Protein AF-A0A535V3I0-F1 (afdb_monomer)

Secondary structure (DSSP, 8-state):
---S----SS--EEESSS-HHHHHTTT-EEE-TTS--GGGGTT-GGGT----TTGGG-----HHHHH----

Mean predicted aligned error: 6.5 Å

Nearest PDB structures (foldseek):
  4nar-assembly1_A  TM=8.422E-01  e=1.116E-01  Thermotoga maritima MSB8

Structure (mmCIF, N/CA/C/O backbone):
data_AF-A0A535V3I0-F1
#
_entry.id   AF-A0A535V3I0-F1
#
loop_
_atom_site.group_PDB
_atom_site.id
_atom_sit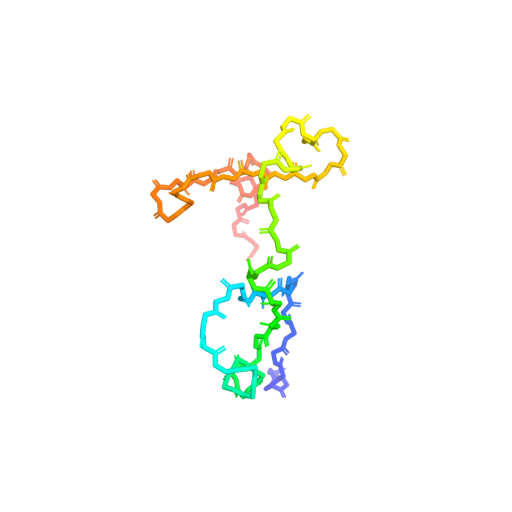e.type_symbol
_atom_site.label_atom_id
_atom_site.label_alt_id
_atom_site.label_comp_id
_atom_site.label_asym_id
_atom_site.label_entity_id
_atom_site.label_seq_id
_atom_site.pdbx_PDB_ins_code
_atom_site.Cartn_x
_atom_site.Cartn_y
_atom_site.Cartn_z
_atom_site.occupancy
_atom_site.B_iso_or_equiv
_atom_site.auth_seq_id
_atom_site.auth_comp_id
_atom_site.auth_asym_id
_atom_site.auth_atom_id
_atom_site.pdbx_PDB_model_num
ATOM 1 N N . GLU A 1 1 ? 25.242 -17.018 13.405 1.00 60.19 1 GLU A N 1
ATOM 2 C CA . GLU A 1 1 ? 25.599 -16.346 12.136 1.00 60.19 1 GLU A CA 1
ATOM 3 C C . GLU A 1 1 ? 24.316 -16.037 11.374 1.00 60.19 1 GLU A C 1
ATOM 5 O O . GLU A 1 1 ? 23.382 -16.825 11.475 1.00 60.19 1 GLU A O 1
ATOM 10 N N . ALA A 1 2 ? 24.220 -14.892 10.693 1.00 78.94 2 ALA A N 1
ATOM 11 C CA . ALA A 1 2 ? 23.046 -14.555 9.881 1.00 78.94 2 ALA A CA 1
ATOM 12 C C . ALA A 1 2 ? 23.197 -15.165 8.478 1.00 78.94 2 ALA A C 1
ATOM 14 O O . ALA A 1 2 ? 24.255 -15.034 7.870 1.00 78.94 2 ALA A O 1
ATOM 15 N N . SER A 1 3 ? 22.152 -15.817 7.959 1.00 90.50 3 SER A N 1
ATOM 16 C CA . SER A 1 3 ? 22.178 -16.549 6.678 1.00 90.50 3 SER A CA 1
ATOM 17 C C . SER A 1 3 ? 22.289 -15.661 5.430 1.00 90.50 3 SER A C 1
ATOM 19 O O . SER A 1 3 ? 22.440 -16.183 4.331 1.00 90.50 3 S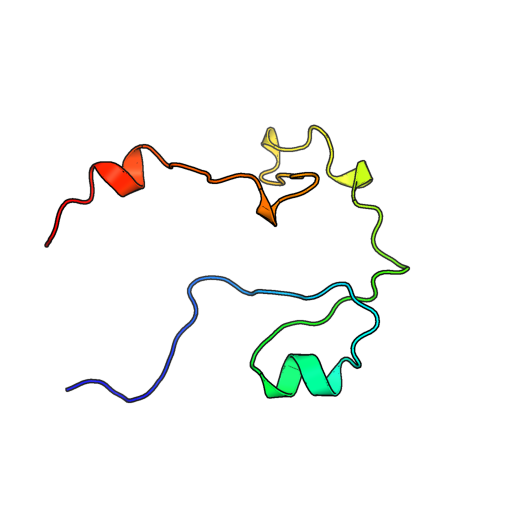ER A O 1
ATOM 21 N N . GLY A 1 4 ? 22.171 -14.336 5.573 1.00 92.00 4 GLY A N 1
ATOM 22 C CA . GLY A 1 4 ? 22.091 -13.396 4.449 1.00 92.00 4 GLY A CA 1
ATOM 23 C C . GLY A 1 4 ? 20.765 -13.451 3.678 1.00 92.00 4 GLY A C 1
ATOM 24 O O . GLY A 1 4 ? 20.637 -12.789 2.654 1.00 92.00 4 GLY A O 1
ATOM 25 N N . ILE A 1 5 ? 19.785 -14.229 4.154 1.00 91.06 5 ILE A N 1
ATOM 26 C CA . ILE A 1 5 ? 18.470 -14.386 3.525 1.00 91.06 5 ILE A CA 1
ATOM 27 C C . ILE A 1 5 ? 17.450 -13.526 4.273 1.00 91.06 5 ILE A C 1
ATOM 29 O O . ILE A 1 5 ? 17.187 -13.750 5.455 1.00 91.06 5 ILE A O 1
ATOM 33 N N . GLU A 1 6 ? 16.833 -12.579 3.571 1.00 90.25 6 GLU A N 1
ATOM 34 C CA . GLU A 1 6 ? 15.685 -11.828 4.080 1.00 90.25 6 GLU A CA 1
ATOM 35 C C . GLU A 1 6 ? 14.392 -12.631 3.877 1.00 90.25 6 GLU A C 1
ATOM 37 O O . GLU A 1 6 ? 14.134 -13.154 2.796 1.00 90.25 6 GLU A O 1
ATOM 42 N N . THR A 1 7 ? 13.563 -12.737 4.919 1.00 90.69 7 THR A N 1
ATOM 43 C CA . THR A 1 7 ? 12.243 -13.395 4.859 1.00 90.69 7 THR A CA 1
ATOM 44 C C . THR A 1 7 ? 11.166 -12.394 5.289 1.00 90.69 7 THR A C 1
ATOM 46 O O . THR A 1 7 ? 10.933 -12.229 6.490 1.00 90.69 7 THR A O 1
ATOM 49 N N . PRO A 1 8 ? 10.532 -11.672 4.345 1.00 90.69 8 PRO A N 1
ATOM 50 C CA . PRO A 1 8 ? 9.510 -10.682 4.667 1.00 90.6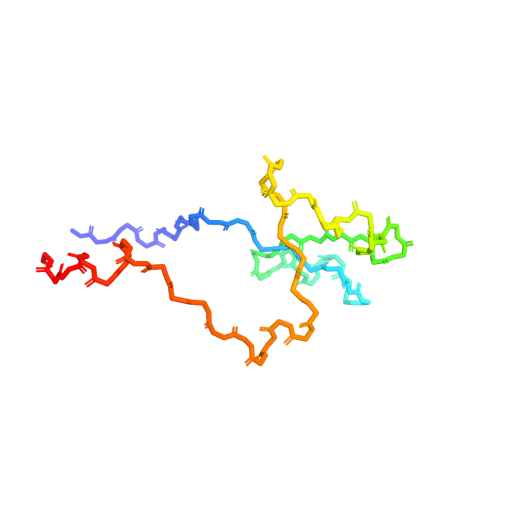9 8 PRO A CA 1
ATOM 51 C C . PRO A 1 8 ? 8.311 -11.317 5.376 1.00 90.69 8 PRO A C 1
ATOM 53 O O . PRO A 1 8 ? 7.735 -12.291 4.900 1.00 90.69 8 PRO A O 1
ATOM 56 N N . ARG A 1 9 ? 7.895 -10.731 6.503 1.00 91.56 9 ARG A N 1
ATOM 57 C CA . ARG A 1 9 ? 6.697 -11.163 7.252 1.00 91.56 9 ARG A CA 1
ATOM 58 C C . ARG A 1 9 ? 5.373 -10.762 6.592 1.00 91.56 9 ARG A C 1
ATOM 60 O O . ARG A 1 9 ? 4.322 -11.247 6.989 1.00 91.56 9 ARG A O 1
ATOM 67 N N . ILE A 1 10 ? 5.428 -9.836 5.637 1.00 93.81 10 ILE A N 1
ATOM 68 C CA . ILE A 1 10 ? 4.290 -9.354 4.855 1.00 93.81 10 ILE A CA 1
ATOM 69 C C . ILE A 1 10 ? 4.699 -9.244 3.388 1.00 93.81 10 ILE A C 1
ATOM 71 O O . ILE A 1 10 ? 5.867 -9.000 3.085 1.00 93.81 10 ILE A O 1
ATOM 75 N N . GLN A 1 11 ? 3.723 -9.382 2.496 1.00 95.50 11 GLN A N 1
ATOM 76 C CA . GLN A 1 11 ? 3.871 -9.066 1.080 1.00 95.50 11 GLN A CA 1
ATOM 77 C C . GLN A 1 11 ? 3.439 -7.617 0.847 1.00 95.50 11 GLN A C 1
ATOM 79 O O . GLN A 1 11 ? 2.367 -7.216 1.298 1.00 95.50 11 GLN A O 1
ATOM 84 N N . VAL A 1 12 ? 4.253 -6.845 0.130 1.00 96.62 12 VAL A N 1
ATOM 85 C CA . VAL A 1 12 ? 3.907 -5.475 -0.267 1.00 96.62 12 VAL A CA 1
ATOM 86 C C . VAL A 1 12 ? 3.675 -5.462 -1.769 1.00 96.62 12 VAL A C 1
ATOM 88 O O . VAL A 1 12 ? 4.575 -5.777 -2.542 1.00 96.62 12 VAL A O 1
ATOM 91 N N . THR A 1 13 ? 2.471 -5.075 -2.178 1.00 97.69 13 THR A N 1
ATOM 92 C CA . THR A 1 13 ? 2.052 -5.022 -3.582 1.00 97.69 13 THR A CA 1
ATOM 93 C C . THR A 1 13 ? 1.769 -3.583 -3.982 1.00 97.69 13 THR A C 1
ATOM 95 O O . THR A 1 13 ? 1.057 -2.875 -3.272 1.00 97.69 13 THR A O 1
ATOM 98 N N . LEU A 1 14 ? 2.303 -3.146 -5.125 1.00 97.88 14 LEU A N 1
ATOM 99 C CA . LEU A 1 14 ? 2.021 -1.819 -5.666 1.00 97.88 14 LEU A CA 1
ATOM 100 C C . LEU A 1 14 ? 0.916 -1.884 -6.725 1.00 97.88 14 LEU A C 1
ATOM 102 O O . LEU A 1 14 ? 1.075 -2.539 -7.753 1.00 97.88 14 LEU A O 1
ATOM 106 N N . ALA A 1 15 ? -0.160 -1.137 -6.488 1.00 97.56 15 ALA A N 1
ATOM 107 C CA . ALA A 1 15 ? -1.161 -0.788 -7.488 1.00 97.56 15 ALA A CA 1
ATOM 108 C C . ALA A 1 15 ? -0.783 0.568 -8.098 1.00 97.56 15 ALA A C 1
ATOM 110 O O . ALA A 1 15 ? -1.055 1.622 -7.526 1.00 97.56 15 ALA A O 1
ATOM 111 N N . THR A 1 16 ? -0.058 0.558 -9.217 1.00 96.88 16 THR A N 1
ATOM 112 C CA . THR A 1 16 ? 0.576 1.770 -9.761 1.00 96.88 16 THR A CA 1
ATOM 113 C C . THR A 1 16 ? 0.818 1.671 -11.269 1.00 96.88 16 THR A C 1
ATOM 115 O O . THR A 1 16 ? 0.766 0.589 -11.846 1.00 96.88 16 THR A O 1
ATOM 118 N N . GLY A 1 17 ? 1.141 2.800 -11.908 1.00 97.88 17 GLY A N 1
ATOM 119 C CA . GLY A 1 17 ? 1.598 2.850 -13.302 1.00 97.88 17 GLY A CA 1
ATOM 120 C C . GLY A 1 17 ? 3.058 2.420 -13.512 1.00 97.88 17 GLY A C 1
ATOM 121 O O . GLY A 1 17 ? 3.543 2.423 -14.642 1.00 97.88 17 GLY A O 1
ATOM 122 N N . ILE A 1 18 ? 3.788 2.072 -12.447 1.00 97.88 18 ILE A N 1
ATOM 123 C CA . ILE A 1 18 ? 5.124 1.475 -12.560 1.00 97.88 18 ILE A CA 1
ATOM 124 C C . ILE A 1 18 ? 5.006 0.099 -13.244 1.00 97.88 18 ILE A C 1
ATOM 126 O O . ILE A 1 18 ? 4.164 -0.697 -12.834 1.00 97.88 18 ILE A O 1
ATOM 130 N N . PRO A 1 19 ? 5.856 -0.224 -14.240 1.00 97.88 19 PRO A N 1
ATOM 131 C CA . PRO A 1 19 ? 5.828 -1.534 -14.884 1.00 97.88 19 PRO A CA 1
ATOM 132 C C . PRO A 1 19 ? 6.051 -2.678 -13.891 1.00 97.88 19 PRO A C 1
ATOM 134 O O . PRO A 1 19 ? 6.973 -2.618 -13.074 1.00 97.88 19 PRO A O 1
ATOM 137 N N . GLU A 1 20 ? 5.275 -3.752 -14.030 1.00 98.25 20 GLU A N 1
ATOM 138 C CA . GLU A 1 20 ? 5.333 -4.938 -13.167 1.00 98.25 20 GLU A CA 1
ATOM 139 C C . GLU A 1 20 ? 6.756 -5.494 -12.988 1.00 98.25 20 GLU A C 1
ATOM 141 O O . GLU A 1 20 ? 7.184 -5.794 -11.872 1.00 98.25 20 GLU A O 1
ATOM 146 N N . GLU A 1 21 ? 7.529 -5.579 -14.074 1.00 98.12 21 GLU A N 1
ATOM 147 C CA . GLU A 1 21 ? 8.916 -6.059 -14.044 1.00 98.12 21 GLU A CA 1
ATOM 148 C C . GLU A 1 21 ? 9.790 -5.243 -13.075 1.00 98.12 21 GLU A C 1
ATOM 150 O O . GLU A 1 21 ? 10.637 -5.789 -12.363 1.00 98.12 21 GLU A O 1
ATOM 155 N N . ARG A 1 22 ? 9.564 -3.924 -12.998 1.00 98.06 22 ARG A N 1
ATOM 156 C CA . ARG A 1 22 ? 10.307 -3.045 -12.092 1.00 98.06 22 ARG A CA 1
ATOM 157 C C . ARG A 1 22 ? 9.924 -3.293 -10.633 1.00 98.06 22 ARG A C 1
ATOM 159 O O . ARG A 1 22 ? 10.824 -3.269 -9.800 1.00 98.06 22 ARG A O 1
ATOM 166 N N . CYS A 1 23 ? 8.651 -3.548 -10.330 1.00 98.12 23 CYS A N 1
ATOM 167 C CA . CYS A 1 23 ? 8.202 -3.914 -8.981 1.00 98.12 23 CYS A CA 1
ATOM 168 C C . CYS A 1 23 ? 8.849 -5.231 -8.529 1.00 98.12 23 CYS A C 1
ATOM 170 O O . CYS A 1 23 ? 9.482 -5.288 -7.473 1.00 98.12 23 CYS A O 1
ATOM 172 N N . ARG A 1 24 ? 8.797 -6.261 -9.383 1.00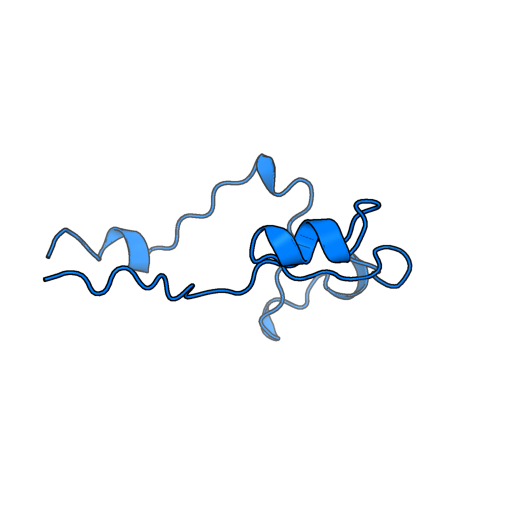 97.06 24 ARG A N 1
ATOM 173 C CA . ARG A 1 24 ? 9.359 -7.586 -9.077 1.00 97.06 24 ARG A CA 1
ATOM 174 C C . ARG A 1 24 ? 10.872 -7.551 -8.854 1.00 97.06 24 ARG A C 1
ATOM 176 O O . ARG A 1 24 ? 11.373 -8.220 -7.955 1.00 97.06 24 ARG A O 1
ATOM 183 N N . ARG A 1 25 ? 11.604 -6.725 -9.613 1.00 97.44 25 ARG A N 1
ATOM 184 C CA . ARG A 1 25 ? 13.059 -6.526 -9.452 1.00 97.44 25 ARG A CA 1
ATOM 185 C C . ARG A 1 25 ? 13.482 -6.040 -8.064 1.00 97.44 25 ARG A C 1
ATOM 187 O O . ARG A 1 25 ? 14.646 -6.207 -7.715 1.00 97.44 25 ARG A O 1
ATOM 194 N N . VAL A 1 26 ? 12.579 -5.420 -7.307 1.00 95.19 26 VAL A N 1
ATOM 195 C CA . VAL A 1 26 ? 12.837 -4.922 -5.947 1.00 95.19 26 VAL A CA 1
ATOM 196 C C . VAL A 1 26 ? 12.027 -5.678 -4.889 1.00 95.19 26 VAL A C 1
ATOM 198 O O . VAL A 1 26 ? 11.782 -5.147 -3.812 1.00 95.19 26 VAL A O 1
ATOM 201 N N . ASN A 1 27 ? 11.626 -6.920 -5.190 1.00 95.62 27 ASN A N 1
ATOM 202 C CA . ASN A 1 27 ? 10.885 -7.808 -4.288 1.00 95.62 27 ASN A CA 1
ATOM 203 C C . ASN A 1 27 ? 9.514 -7.258 -3.843 1.00 95.62 27 ASN A C 1
ATOM 205 O O . ASN A 1 27 ? 9.077 -7.486 -2.718 1.00 95.62 27 ASN A O 1
ATOM 209 N N . LEU A 1 28 ? 8.837 -6.525 -4.731 1.00 97.62 28 LEU A N 1
ATOM 210 C CA . LEU A 1 28 ? 7.462 -6.074 -4.525 1.00 97.62 28 LEU A CA 1
ATOM 211 C C . LEU A 1 28 ? 6.504 -6.838 -5.439 1.00 97.62 28 LEU A C 1
ATOM 213 O O . LEU A 1 28 ? 6.825 -7.146 -6.592 1.00 97.62 28 LEU A O 1
ATOM 217 N N . GLY A 1 29 ? 5.298 -7.083 -4.937 1.00 98.00 29 GLY A N 1
ATOM 218 C CA . GLY A 1 29 ? 4.167 -7.496 -5.754 1.00 98.00 29 GLY A CA 1
ATOM 219 C C . GLY A 1 29 ? 3.706 -6.376 -6.690 1.00 98.00 29 GLY A C 1
ATOM 220 O O . GLY A 1 29 ? 3.989 -5.191 -6.485 1.00 98.00 29 GLY A O 1
ATOM 221 N N . TYR A 1 30 ? 2.942 -6.759 -7.705 1.00 98.44 30 TYR A N 1
ATOM 222 C CA . TYR A 1 30 ? 2.274 -5.847 -8.625 1.00 98.44 30 TYR A CA 1
ATOM 223 C C . TYR A 1 30 ? 0.790 -6.200 -8.704 1.00 98.44 30 TYR A C 1
ATOM 225 O O . TYR A 1 30 ? 0.434 -7.379 -8.700 1.00 98.44 30 TYR A O 1
ATOM 233 N N . ALA A 1 31 ? -0.057 -5.180 -8.780 1.00 97.75 31 ALA A N 1
ATOM 234 C CA . ALA A 1 31 ? -1.461 -5.318 -9.130 1.00 97.75 31 ALA A CA 1
ATOM 235 C C . ALA A 1 31 ? -1.843 -4.218 -10.122 1.00 97.75 31 ALA A C 1
ATOM 237 O O . ALA A 1 31 ? -1.328 -3.098 -10.049 1.00 97.75 31 ALA A O 1
ATOM 238 N N . ASP A 1 32 ? -2.752 -4.525 -11.045 1.00 97.38 32 ASP A N 1
ATOM 239 C CA . ASP A 1 32 ? -3.273 -3.513 -11.955 1.00 97.38 32 ASP A CA 1
ATOM 240 C C . ASP A 1 32 ? -4.181 -2.551 -11.180 1.00 97.38 32 ASP A C 1
ATOM 242 O O . ASP A 1 32 ? -5.233 -2.927 -10.667 1.00 97.38 32 ASP A O 1
ATOM 246 N N . TYR A 1 33 ? -3.766 -1.290 -11.081 1.00 96.31 33 TYR A N 1
ATOM 247 C CA . TYR A 1 33 ? -4.515 -0.263 -10.358 1.00 96.31 33 TYR A CA 1
ATOM 248 C C . TYR A 1 33 ? -5.867 0.060 -11.002 1.00 96.31 33 TYR A C 1
ATOM 250 O O . TYR A 1 33 ? -6.712 0.663 -10.348 1.00 96.31 33 TYR A O 1
ATOM 258 N N . ARG A 1 34 ? -6.069 -0.312 -12.272 1.00 97.12 34 ARG A N 1
ATOM 259 C CA . ARG A 1 34 ? -7.325 -0.089 -13.002 1.00 97.12 34 ARG A CA 1
ATOM 260 C C . ARG A 1 34 ? -8.415 -1.080 -12.605 1.00 97.12 34 ARG A C 1
ATOM 262 O O . ARG A 1 34 ? -9.587 -0.764 -12.763 1.00 97.12 34 ARG A O 1
ATOM 269 N N . ASP A 1 35 ? -8.017 -2.227 -12.065 1.00 97.19 35 ASP A N 1
ATOM 270 C CA . ASP A 1 35 ? -8.929 -3.278 -11.610 1.00 97.19 35 ASP A CA 1
ATOM 271 C C . ASP A 1 35 ? -9.210 -3.184 -10.100 1.00 97.19 35 ASP A C 1
ATOM 273 O O . ASP A 1 35 ? -9.982 -3.970 -9.554 1.00 97.19 35 ASP A O 1
ATOM 277 N N . ILE A 1 36 ? -8.588 -2.224 -9.408 1.00 95.94 36 ILE A N 1
ATOM 278 C CA . ILE A 1 36 ? -8.734 -2.016 -7.967 1.00 95.94 36 ILE A CA 1
ATOM 279 C C . ILE A 1 36 ? -9.673 -0.841 -7.698 1.00 95.94 36 ILE A C 1
ATOM 281 O O . ILE A 1 36 ? -9.407 0.290 -8.100 1.00 95.94 36 ILE A O 1
ATOM 285 N N . HIS A 1 37 ? -10.719 -1.102 -6.916 1.00 95.81 37 HIS A N 1
ATOM 286 C CA . HIS A 1 37 ? -11.671 -0.102 -6.437 1.00 95.81 37 HIS A CA 1
ATOM 287 C C . HIS A 1 37 ? -11.610 -0.054 -4.904 1.00 95.81 37 HIS A C 1
ATOM 289 O O . HIS A 1 37 ? -12.289 -0.840 -4.245 1.00 95.81 37 HIS A O 1
ATOM 295 N N . PRO A 1 38 ? -10.790 0.831 -4.297 1.00 94.50 38 PRO A N 1
ATOM 296 C CA . PRO A 1 38 ? -10.532 0.798 -2.855 1.00 94.50 38 PRO A CA 1
ATOM 297 C C . PRO A 1 38 ? -11.788 0.887 -1.980 1.00 94.50 38 PRO A C 1
ATOM 299 O O . PRO A 1 38 ? -11.811 0.343 -0.881 1.00 94.50 38 PRO A O 1
ATOM 302 N N . GLN A 1 39 ? -12.840 1.537 -2.481 1.00 95.25 39 GLN A N 1
ATOM 303 C CA . GLN A 1 39 ? -14.133 1.688 -1.812 1.00 95.25 39 GLN A CA 1
ATOM 304 C C . GLN A 1 39 ? -14.827 0.343 -1.542 1.00 95.25 39 GLN A C 1
ATOM 306 O O . GLN A 1 39 ? -15.614 0.243 -0.609 1.00 95.25 39 GLN A O 1
ATOM 311 N N . GLU A 1 40 ? -14.507 -0.717 -2.292 1.00 96.12 40 GLU A N 1
ATOM 312 C CA . GLU A 1 40 ? -15.029 -2.072 -2.045 1.00 96.12 40 GLU A CA 1
ATOM 313 C C . GLU A 1 40 ? -14.507 -2.704 -0.740 1.00 96.12 40 GLU A C 1
ATOM 315 O O . GLU A 1 40 ? -15.003 -3.750 -0.305 1.00 96.12 40 GLU A O 1
ATOM 320 N N . TRP A 1 41 ? -13.502 -2.086 -0.116 1.00 95.31 41 TRP A N 1
ATOM 321 C CA . TRP A 1 41 ? -12.941 -2.491 1.174 1.00 95.31 41 TRP A CA 1
ATOM 322 C C . TRP A 1 41 ? -13.399 -1.611 2.341 1.00 95.31 41 TRP A C 1
ATOM 324 O O . TRP A 1 41 ? -13.034 -1.884 3.483 1.00 95.31 41 TRP A O 1
ATOM 334 N N . GLU A 1 42 ? -14.191 -0.569 2.086 1.00 96.38 42 GLU A N 1
ATOM 335 C CA . GLU A 1 42 ? -14.689 0.324 3.132 1.00 96.38 42 GLU A CA 1
ATOM 336 C C . GLU A 1 42 ? -15.667 -0.408 4.069 1.00 96.38 42 GLU A C 1
ATOM 338 O O . GLU A 1 42 ? -16.587 -1.092 3.618 1.00 96.38 42 GLU A O 1
ATOM 343 N N . GLY A 1 43 ? -15.466 -0.2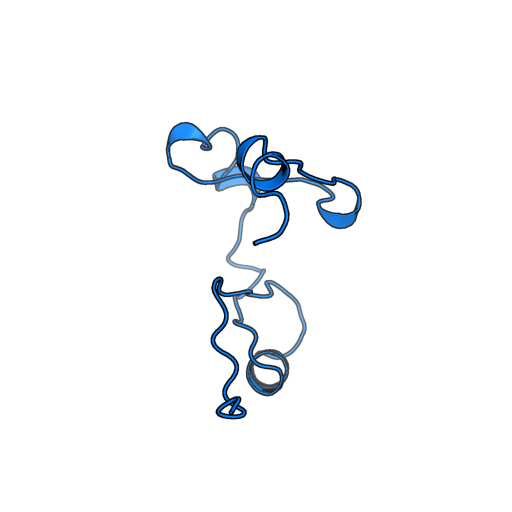85 5.387 1.00 96.19 43 GLY A N 1
ATOM 344 C CA . GLY A 1 43 ? -16.343 -0.891 6.397 1.00 96.19 43 GLY A CA 1
ATOM 345 C C . GLY A 1 43 ? -16.212 -2.412 6.550 1.00 96.19 43 GLY A C 1
ATOM 346 O O . GLY A 1 43 ? -17.075 -3.045 7.166 1.00 96.19 43 GLY A O 1
ATOM 347 N N . ARG A 1 44 ? -15.164 -3.020 5.979 1.00 97.06 44 ARG A N 1
ATOM 348 C CA . ARG A 1 44 ? -14.927 -4.476 5.999 1.00 97.06 44 ARG A CA 1
ATOM 349 C C . ARG A 1 44 ? -13.828 -4.894 6.974 1.00 97.06 44 ARG A C 1
ATOM 351 O O . ARG A 1 44 ? -13.227 -5.961 6.837 1.00 97.06 44 ARG A O 1
ATOM 358 N N . GLU A 1 45 ? -13.598 -4.102 8.015 1.00 95.19 45 GLU A N 1
ATOM 359 C CA . GLU A 1 45 ? -12.584 -4.379 9.037 1.00 95.19 45 GLU A CA 1
ATOM 360 C C . GLU A 1 45 ? -12.881 -5.674 9.801 1.00 95.19 45 GLU A C 1
ATOM 362 O O . GLU A 1 45 ? -11.958 -6.385 10.193 1.00 95.19 45 GLU A O 1
ATOM 367 N N . GLN A 1 46 ? -14.162 -6.029 9.950 1.00 95.81 46 GLN A N 1
ATOM 368 C CA . GLN A 1 46 ? -14.586 -7.292 10.572 1.00 95.81 46 GLN A CA 1
ATOM 369 C C . GLN A 1 46 ? -14.209 -8.525 9.737 1.00 95.81 46 GLN A C 1
ATOM 371 O O . GLN A 1 46 ? -14.100 -9.626 10.271 1.00 95.81 46 GLN A O 1
ATOM 376 N N . GLU A 1 47 ? -13.978 -8.341 8.437 1.00 97.19 47 GLU A N 1
ATOM 377 C CA . GLU A 1 47 ? -13.471 -9.372 7.528 1.00 97.19 47 GLU A CA 1
ATOM 378 C C . GLU A 1 47 ? -11.933 -9.365 7.450 1.00 97.19 47 GLU A C 1
ATOM 380 O O . GLU A 1 47 ? -11.343 -10.149 6.707 1.00 97.19 47 GLU A O 1
ATOM 385 N N . GLY A 1 48 ? -11.267 -8.487 8.209 1.00 94.25 48 GLY A N 1
ATOM 386 C CA . GLY A 1 48 ? -9.813 -8.342 8.220 1.00 94.25 48 GLY A CA 1
ATOM 387 C C . GLY A 1 48 ? -9.251 -7.428 7.126 1.00 94.25 48 GLY A C 1
ATOM 388 O O . GLY A 1 48 ? -8.042 -7.448 6.896 1.00 94.25 48 GLY A O 1
ATOM 389 N N . MET A 1 49 ? -10.085 -6.624 6.456 1.00 95.12 49 MET A N 1
ATOM 390 C CA . MET A 1 49 ? -9.650 -5.640 5.456 1.00 95.12 49 MET A CA 1
ATOM 391 C C . MET A 1 49 ? -9.747 -4.226 6.014 1.00 95.12 49 MET A C 1
ATOM 393 O O . MET A 1 49 ? -10.813 -3.786 6.424 1.00 95.12 49 MET A O 1
ATOM 397 N N . LEU A 1 50 ? -8.628 -3.505 6.008 1.00 94.12 50 LEU A N 1
ATOM 398 C CA . LEU A 1 50 ? -8.562 -2.116 6.448 1.00 94.12 50 LEU A CA 1
ATOM 399 C C . LEU A 1 50 ? -8.252 -1.211 5.254 1.00 94.12 50 LEU A C 1
ATOM 401 O O . LEU A 1 50 ? -7.196 -1.346 4.631 1.00 94.12 50 LEU A O 1
ATOM 405 N N . LEU A 1 51 ? -9.139 -0.255 4.981 1.00 95.31 51 LEU A N 1
ATOM 406 C CA . LEU A 1 51 ? -8.892 0.832 4.041 1.00 95.31 51 LEU A CA 1
ATOM 407 C C . LEU A 1 51 ? -8.416 2.071 4.805 1.00 95.31 51 LEU A C 1
ATOM 409 O O . LEU A 1 51 ? -9.116 2.580 5.675 1.00 95.31 51 LEU A O 1
ATOM 413 N N . VAL A 1 52 ? -7.242 2.589 4.445 1.00 94.44 52 VAL A N 1
ATOM 414 C CA . VAL A 1 52 ? -6.704 3.831 5.018 1.00 94.44 52 VAL A CA 1
ATOM 415 C C . VAL A 1 52 ? -6.490 4.851 3.899 1.00 94.44 52 VAL A C 1
ATOM 417 O O . VAL A 1 52 ? -5.488 4.777 3.182 1.00 94.44 52 VAL A O 1
ATOM 420 N N . PRO A 1 53 ? -7.408 5.815 3.715 1.00 93.62 53 PRO A N 1
ATOM 421 C CA . PRO A 1 53 ? -7.179 6.946 2.824 1.00 93.62 53 PRO A CA 1
ATOM 422 C C . PRO A 1 53 ? -5.961 7.746 3.295 1.00 93.62 53 PRO A C 1
ATOM 424 O O . PRO A 1 53 ? -5.768 7.929 4.493 1.00 93.62 53 PRO A O 1
ATOM 427 N N . HIS A 1 54 ? -5.134 8.221 2.359 1.00 91.69 54 HIS A N 1
ATOM 428 C CA . HIS A 1 54 ? -3.928 8.999 2.679 1.00 91.69 54 HIS A CA 1
ATOM 429 C C . HIS A 1 54 ? -2.999 8.296 3.694 1.00 91.69 54 HIS A C 1
ATOM 431 O O . HIS A 1 54 ? -2.414 8.930 4.569 1.00 91.69 54 HIS A O 1
ATOM 437 N N . ALA A 1 55 ? -2.839 6.970 3.559 1.00 89.94 55 ALA A N 1
ATOM 438 C CA . ALA A 1 55 ? -2.131 6.111 4.518 1.00 89.94 55 ALA A CA 1
ATOM 439 C C . ALA A 1 55 ? -0.724 6.590 4.932 1.00 89.94 55 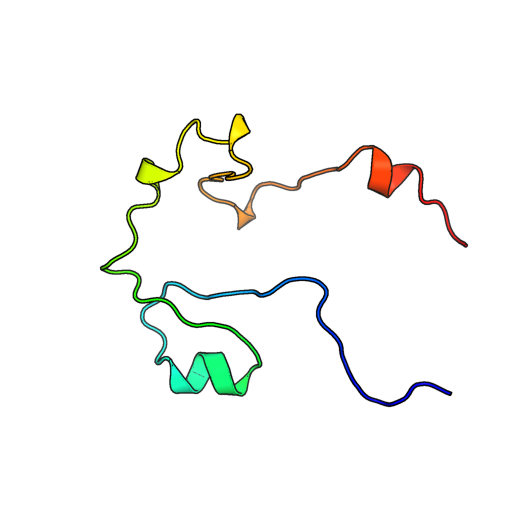ALA A C 1
ATOM 441 O O . ALA A 1 55 ? -0.285 6.284 6.035 1.00 89.94 55 ALA A O 1
ATOM 442 N N . GLY A 1 56 ? -0.019 7.352 4.086 1.00 88.94 56 GLY A N 1
ATOM 443 C CA . GLY A 1 56 ? 1.306 7.906 4.399 1.00 88.94 56 GLY A CA 1
ATOM 444 C C . GLY A 1 56 ? 1.325 8.948 5.527 1.00 88.94 56 GLY A C 1
ATOM 445 O O . GLY A 1 56 ? 2.400 9.276 6.023 1.00 88.94 56 GLY A O 1
ATOM 446 N N . GLU A 1 57 ? 0.163 9.452 5.942 1.00 94.75 57 GLU A N 1
ATOM 447 C CA . GLU A 1 57 ? 0.018 10.458 7.003 1.00 94.75 57 GLU A CA 1
ATOM 448 C C . GLU A 1 57 ? -0.436 9.843 8.337 1.00 94.75 57 GLU A C 1
ATOM 450 O O . GLU A 1 57 ? -0.434 10.514 9.371 1.00 94.75 57 G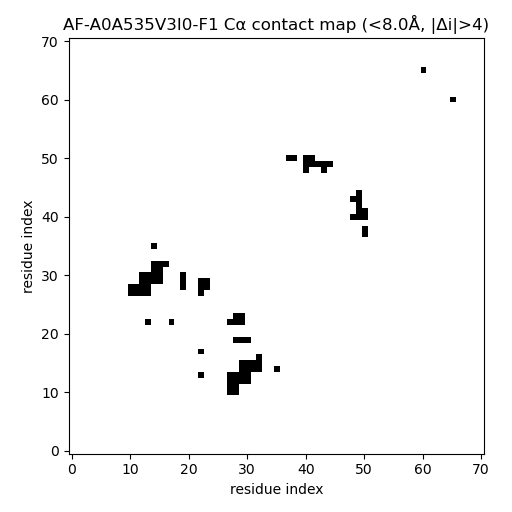LU A O 1
ATOM 455 N N . VAL A 1 58 ? -0.806 8.556 8.336 1.00 90.12 58 VAL A N 1
ATOM 456 C CA . VAL A 1 58 ? -1.396 7.870 9.489 1.00 90.12 58 VAL A CA 1
ATOM 457 C C . VAL A 1 58 ? -0.411 6.861 10.070 1.00 90.12 58 VAL A C 1
ATOM 459 O O . VAL A 1 58 ? -0.037 5.880 9.431 1.00 90.12 58 VAL A O 1
ATOM 462 N N . LEU A 1 59 ? -0.028 7.064 11.331 1.00 89.31 59 LEU A N 1
ATOM 463 C CA . LEU A 1 59 ? 0.790 6.115 12.081 1.00 89.31 59 LEU A CA 1
ATOM 464 C C . LEU A 1 59 ? -0.089 5.259 13.000 1.00 89.31 59 LEU A C 1
ATOM 466 O O . LEU A 1 59 ? -0.654 5.757 13.973 1.00 89.31 59 LEU A O 1
ATOM 470 N N . TYR A 1 60 ? -0.148 3.955 12.732 1.00 86.50 60 TYR A N 1
ATOM 471 C CA . TYR A 1 60 ? -0.845 2.999 13.591 1.00 86.50 60 TYR A CA 1
ATOM 472 C C . TYR A 1 60 ? 0.052 2.517 14.730 1.00 86.50 60 TYR A C 1
ATOM 474 O O . TYR A 1 60 ? 1.191 2.095 14.522 1.00 86.50 60 TYR A O 1
ATOM 482 N N . ARG A 1 61 ? -0.493 2.529 15.948 1.00 85.62 61 ARG A N 1
ATOM 483 C CA . ARG A 1 61 ? 0.125 1.929 17.132 1.00 85.62 61 ARG A CA 1
ATOM 484 C C . ARG A 1 61 ? -0.702 0.721 17.550 1.00 85.62 61 ARG A C 1
ATOM 486 O O . ARG A 1 61 ? -1.817 0.886 18.032 1.00 85.62 61 ARG A O 1
ATOM 493 N N . ALA A 1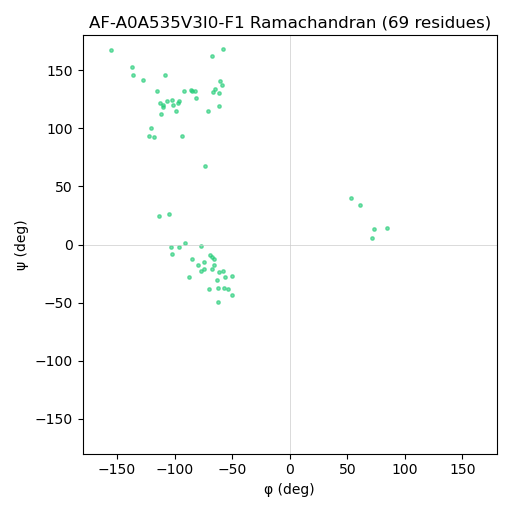 62 ? -0.145 -0.477 17.409 1.00 81.94 62 ALA A N 1
ATOM 494 C CA . ALA A 1 62 ? -0.740 -1.666 18.006 1.00 81.94 62 ALA A CA 1
ATOM 495 C C . ALA A 1 62 ? -0.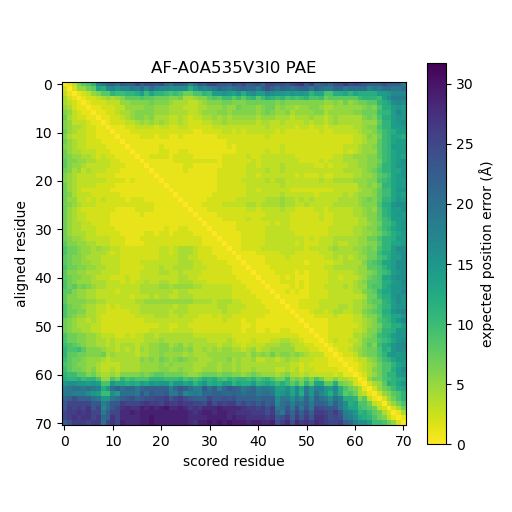343 -1.731 19.496 1.00 81.94 62 ALA A C 1
ATOM 497 O O . ALA A 1 62 ? 0.856 -1.675 19.784 1.00 81.94 62 ALA A O 1
ATOM 498 N N . PRO A 1 63 ? -1.297 -1.845 20.440 1.00 74.94 63 PRO A N 1
ATOM 499 C CA . PRO A 1 63 ? -1.004 -1.965 21.873 1.00 74.94 63 PRO A CA 1
ATOM 500 C C . PRO A 1 63 ? -0.026 -3.108 22.176 1.00 74.94 63 PRO A C 1
ATOM 502 O O . PRO A 1 63 ? 0.911 -2.944 22.957 1.00 74.94 63 PRO A O 1
ATOM 505 N N . ASP A 1 64 ? -0.178 -4.220 21.458 1.00 64.94 64 ASP A N 1
ATOM 506 C CA . ASP A 1 64 ? 0.619 -5.433 21.654 1.00 64.94 64 ASP A CA 1
ATOM 507 C C . ASP A 1 64 ? 2.055 -5.306 21.117 1.00 64.94 64 ASP A C 1
ATOM 509 O O . ASP A 1 64 ? 2.950 -6.009 21.576 1.00 64.94 64 ASP A O 1
ATOM 513 N N . LEU A 1 65 ? 2.317 -4.364 20.198 1.00 60.72 65 LEU A N 1
ATOM 514 C CA . LEU A 1 65 ? 3.679 -4.051 19.739 1.00 60.72 65 LEU A CA 1
ATOM 515 C C . LEU A 1 65 ? 4.442 -3.150 20.724 1.00 60.72 65 LEU A C 1
ATOM 517 O O . LEU A 1 65 ? 5.662 -3.070 20.641 1.00 60.72 65 LEU A O 1
ATOM 521 N N . VAL A 1 66 ? 3.746 -2.470 21.644 1.00 54.88 66 VAL A N 1
ATOM 522 C CA . VAL A 1 66 ? 4.359 -1.592 22.662 1.00 54.88 66 VAL A CA 1
ATOM 523 C C . VAL A 1 66 ? 4.740 -2.372 23.924 1.00 54.88 66 VAL A C 1
ATOM 525 O O . VAL A 1 66 ? 5.690 -2.001 24.609 1.00 54.88 66 VAL A O 1
ATOM 528 N N . LEU A 1 67 ? 4.029 -3.465 24.222 1.00 51.84 67 LEU A N 1
ATOM 529 C CA . LEU A 1 67 ? 4.328 -4.349 25.355 1.00 51.84 67 LEU A CA 1
ATOM 530 C C . LEU A 1 67 ? 5.390 -5.410 25.036 1.00 51.84 67 LEU A C 1
ATOM 532 O O . LEU A 1 67 ? 5.954 -5.998 25.958 1.00 51.84 67 LEU A O 1
ATOM 536 N N . ALA A 1 68 ? 5.729 -5.598 23.759 1.00 54.22 68 ALA A N 1
ATOM 537 C CA . ALA A 1 68 ? 6.953 -6.270 23.339 1.00 54.22 68 ALA A CA 1
ATOM 538 C C . ALA A 1 68 ? 8.162 -5.339 23.575 1.00 54.22 68 ALA A C 1
ATOM 540 O O . ALA A 1 68 ? 8.775 -4.822 22.642 1.00 54.22 68 ALA A O 1
ATOM 541 N N . GLY A 1 69 ? 8.467 -5.074 24.850 1.00 46.53 69 GLY A N 1
ATOM 542 C CA . GLY A 1 69 ? 9.753 -4.511 25.264 1.00 46.53 69 GLY A CA 1
ATOM 543 C C . GLY A 1 69 ? 10.920 -5.403 24.813 1.00 46.53 69 GLY A C 1
ATOM 544 O O . GLY A 1 69 ? 10.690 -6.529 24.367 1.00 46.53 69 GLY A O 1
ATOM 545 N N . PRO A 1 70 ? 12.172 -4.916 24.891 1.00 52.72 70 PRO A N 1
ATOM 546 C CA . PRO A 1 70 ? 13.310 -5.620 24.318 1.00 52.72 70 PRO A CA 1
ATOM 547 C C . PRO A 1 70 ? 13.459 -6.990 24.987 1.00 52.72 70 PRO A C 1
ATOM 549 O O . PRO A 1 70 ? 13.647 -7.075 26.201 1.00 52.72 70 PRO A O 1
ATOM 552 N N . HIS A 1 71 ? 13.358 -8.048 24.187 1.00 46.03 71 HIS A N 1
ATOM 553 C CA . HIS A 1 71 ? 14.157 -9.240 24.433 1.00 46.03 71 HIS A CA 1
ATOM 554 C C . HIS A 1 71 ? 15.604 -8.939 24.047 1.00 46.03 71 HIS A C 1
ATOM 556 O O . HIS A 1 71 ? 15.800 -8.278 22.999 1.00 46.03 71 HIS A O 1
#

Radius of gyration: 16.25 Å; Cα contacts (8 Å, |Δi|>4): 44; chains: 1; bounding box: 42×27×40 Å

pLDDT: mean 89.1, std 14.0, range [46.03, 98.44]

Solvent-accessible surface area (backbone atoms only — not comparable to full-atom values): 4944 Å² total; per-residue (Å²): 136,84,88,84,73,86,78,75,94,66,87,56,64,47,62,50,94,67,57,56,69,63,34,49,75,71,77,28,44,64,44,67,44,89,82,57,62,72,73,82,34,60,92,34,53,92,79,74,37,82,68,62,81,72,50,94,79,60,84,86,81,58,72,71,68,68,72,60,58,90,126

Sequence (71 aa):
EASGIETPRIQVTLATGIPEERCRRVNLGYADYRDIHPQEWEGREQEGMLLVPHAGEVLYRAPDLVLAGPH

Foldseek 3Di:
DDPPDDDDPDAAEDQDPPDQVVQVVVRHHYDPVVPDDLVVQPPCVVVVGDRDVVVVVDDDDDPVVVVCDPD